Protein AF-A0A9E5RB99-F1 (afdb_monomer_lite)

Sequence (129 aa):
MPPASDKNPANYVPLSPLTFLERAAAVYPDHPAVVHGDTRYTWAESYARCRRLASALHQRGLQKGDTVAVMGLNTPATFEAHFGVPMLVYPLIIMISKAPPRACAITVGHGSATAPRTAPRPSRPTWST

Structure (mmCIF, N/CA/C/O backbone):
data_AF-A0A9E5RB99-F1
#
_entry.id   AF-A0A9E5RB99-F1
#
loop_
_atom_site.group_PDB
_atom_site.id
_atom_site.type_symbol
_atom_site.label_atom_id
_atom_site.label_alt_id
_atom_site.label_comp_id
_atom_site.label_asym_id
_atom_site.label_entity_id
_atom_site.label_seq_id
_atom_site.pdbx_PDB_ins_code
_atom_site.Cartn_x
_atom_site.Cartn_y
_atom_site.Cartn_z
_atom_site.occupancy
_atom_site.B_iso_or_equiv
_atom_site.auth_seq_id
_atom_site.auth_comp_id
_atom_site.auth_asym_id
_atom_site.auth_atom_id
_atom_site.pdbx_PDB_model_num
ATOM 1 N N . MET A 1 1 ? 29.036 26.922 -4.414 1.00 53.84 1 MET A N 1
ATOM 2 C CA . MET A 1 1 ? 27.721 26.248 -4.477 1.00 53.84 1 MET A CA 1
ATOM 3 C C . MET A 1 1 ? 26.695 27.320 -4.824 1.00 53.84 1 MET A C 1
ATOM 5 O O . MET A 1 1 ? 26.693 28.322 -4.118 1.00 53.84 1 MET A O 1
ATOM 9 N N . PRO A 1 2 ? 25.944 27.217 -5.934 1.00 58.59 2 PRO A N 1
ATOM 10 C CA . PRO A 1 2 ? 24.952 28.234 -6.291 1.00 58.59 2 PRO A CA 1
ATOM 11 C C . PRO A 1 2 ? 23.851 28.318 -5.219 1.00 58.59 2 PRO A C 1
ATOM 13 O O . PRO A 1 2 ? 23.579 27.303 -4.568 1.00 58.59 2 PRO A O 1
ATOM 16 N N . PRO A 1 3 ? 23.238 29.498 -5.005 1.00 68.81 3 PRO A N 1
ATOM 17 C CA . PRO A 1 3 ? 22.128 29.632 -4.072 1.00 68.81 3 PRO A CA 1
ATOM 18 C C . PRO A 1 3 ? 20.974 28.732 -4.520 1.00 68.81 3 PRO A C 1
ATOM 20 O O . PRO A 1 3 ? 20.674 28.630 -5.712 1.00 68.81 3 PRO A O 1
ATOM 23 N N . ALA A 1 4 ? 20.349 28.047 -3.563 1.00 70.88 4 ALA A N 1
ATOM 24 C CA . ALA A 1 4 ? 19.152 27.269 -3.839 1.00 70.88 4 ALA A CA 1
ATOM 25 C C . ALA A 1 4 ? 18.068 28.210 -4.392 1.00 70.88 4 ALA A C 1
ATOM 27 O O . ALA A 1 4 ? 17.808 29.259 -3.810 1.00 70.88 4 ALA A O 1
ATOM 28 N N . SER A 1 5 ? 17.480 27.846 -5.533 1.00 78.94 5 SER A N 1
ATOM 29 C CA . SER A 1 5 ? 16.391 28.600 -6.162 1.00 78.94 5 SER A CA 1
ATOM 30 C C . SER A 1 5 ? 15.186 28.703 -5.220 1.00 78.94 5 SER A C 1
ATOM 32 O O . SER A 1 5 ? 14.898 27.758 -4.481 1.00 78.94 5 SER A O 1
ATOM 34 N N . ASP A 1 6 ? 14.481 29.836 -5.263 1.00 87.00 6 ASP A N 1
ATOM 35 C CA . ASP A 1 6 ? 13.274 30.068 -4.469 1.00 87.00 6 ASP A CA 1
ATOM 36 C C . ASP A 1 6 ? 12.243 28.953 -4.658 1.00 87.00 6 ASP A C 1
ATOM 38 O O . ASP A 1 6 ? 12.062 28.416 -5.757 1.00 87.00 6 ASP A O 1
ATOM 42 N N . LYS A 1 7 ? 11.549 28.605 -3.569 1.00 83.25 7 LYS A N 1
ATOM 43 C CA . LYS A 1 7 ? 10.540 27.543 -3.581 1.00 83.25 7 LYS A CA 1
ATOM 44 C C . LYS A 1 7 ? 9.421 27.892 -4.559 1.00 83.25 7 LYS A C 1
ATOM 46 O O . LYS A 1 7 ? 8.756 28.914 -4.421 1.00 83.25 7 LYS A O 1
ATOM 51 N N . ASN A 1 8 ? 9.175 26.998 -5.501 1.00 83.25 8 ASN A N 1
ATOM 52 C CA . ASN A 1 8 ? 8.103 27.065 -6.476 1.00 83.25 8 ASN A CA 1
ATOM 53 C C . ASN A 1 8 ? 7.507 25.655 -6.685 1.00 83.25 8 ASN A C 1
ATOM 55 O O . ASN A 1 8 ? 8.107 24.664 -6.263 1.00 83.25 8 ASN A O 1
ATOM 59 N N . PRO A 1 9 ? 6.347 25.522 -7.347 1.00 79.06 9 PRO A N 1
ATOM 60 C CA . PRO A 1 9 ? 5.712 24.218 -7.557 1.00 79.06 9 PRO A CA 1
ATOM 61 C C . PRO A 1 9 ? 6.563 23.191 -8.327 1.00 79.06 9 PRO A C 1
ATOM 63 O O . PRO A 1 9 ? 6.300 21.997 -8.234 1.00 79.06 9 PRO A O 1
ATOM 66 N N . ALA A 1 10 ? 7.575 23.630 -9.085 1.00 75.50 10 ALA A N 1
ATOM 67 C CA . ALA A 1 10 ? 8.460 22.749 -9.845 1.00 75.50 10 ALA A CA 1
ATOM 68 C C . ALA A 1 10 ? 9.639 22.204 -9.015 1.00 75.50 10 ALA A C 1
ATOM 70 O O . ALA A 1 10 ? 10.159 21.137 -9.339 1.00 75.50 10 ALA A O 1
ATOM 71 N N . ASN A 1 11 ? 10.061 22.902 -7.953 1.00 79.06 11 ASN A N 1
ATOM 72 C CA . ASN A 1 11 ? 11.189 22.498 -7.101 1.00 79.06 11 ASN A CA 1
ATOM 73 C C . ASN A 1 11 ? 10.796 22.151 -5.651 1.00 79.06 11 ASN A C 1
ATOM 75 O O . ASN A 1 11 ? 11.642 21.679 -4.889 1.00 79.06 11 ASN A O 1
ATOM 79 N N . TYR A 1 12 ? 9.533 22.360 -5.267 1.00 77.12 12 TYR A N 1
ATOM 80 C CA . TYR A 1 12 ? 9.043 22.116 -3.917 1.00 77.12 12 TYR A CA 1
ATOM 81 C C . TYR A 1 12 ? 7.695 21.388 -3.921 1.00 77.12 12 TYR A C 1
ATOM 83 O O . TYR A 1 12 ? 6.666 21.932 -4.315 1.00 77.12 12 TYR A O 1
ATOM 91 N N . VAL A 1 13 ? 7.701 20.161 -3.398 1.00 75.12 13 VAL A N 1
ATOM 92 C CA . VAL A 1 13 ? 6.507 19.387 -3.043 1.00 75.12 13 VAL A CA 1
ATOM 93 C C . VAL A 1 13 ? 6.733 18.788 -1.650 1.00 75.12 13 VAL A C 1
ATOM 95 O O . VAL A 1 13 ? 7.827 18.274 -1.393 1.00 75.12 13 VAL A O 1
ATOM 98 N N . PRO A 1 14 ? 5.751 18.845 -0.729 1.00 76.25 14 PRO A N 1
ATOM 99 C CA . PRO A 1 14 ? 5.856 18.160 0.556 1.00 76.25 14 PRO A CA 1
ATOM 100 C C . PRO A 1 14 ? 6.056 16.657 0.338 1.00 76.25 14 PRO A C 1
ATOM 102 O O . PRO A 1 14 ? 5.289 16.036 -0.398 1.00 76.25 14 PRO A O 1
ATOM 105 N N . LEU A 1 15 ? 7.068 16.058 0.975 1.00 73.44 15 LEU A N 1
ATOM 106 C CA . LEU A 1 15 ? 7.280 14.615 0.864 1.00 73.44 15 LEU A CA 1
ATOM 107 C C . LEU A 1 15 ? 6.078 13.870 1.447 1.00 73.44 15 LEU A C 1
ATOM 109 O O . LEU A 1 15 ? 5.797 13.962 2.641 1.00 73.44 15 LEU A O 1
ATOM 113 N N . SER A 1 16 ? 5.414 13.085 0.602 1.00 78.38 16 SER A N 1
ATOM 114 C CA . SER A 1 16 ? 4.373 12.156 1.018 1.00 78.38 16 SER A CA 1
ATOM 115 C C . SER A 1 16 ? 4.666 10.757 0.472 1.00 78.38 16 SER A C 1
ATOM 117 O O . SER A 1 16 ? 4.877 10.606 -0.736 1.00 78.38 16 SER A O 1
ATOM 119 N N . PRO A 1 17 ? 4.618 9.703 1.308 1.00 76.50 17 PRO A N 1
ATOM 120 C CA . PRO A 1 17 ? 4.681 8.315 0.844 1.00 76.50 17 PRO A CA 1
ATOM 121 C C . PRO A 1 17 ? 3.679 8.011 -0.281 1.00 76.50 17 PRO A C 1
ATOM 123 O O . PRO A 1 17 ? 3.966 7.213 -1.171 1.00 76.50 17 PRO A O 1
ATOM 126 N N . LEU A 1 18 ? 2.532 8.698 -0.289 1.00 81.44 18 LEU A N 1
ATOM 127 C CA . LEU A 1 18 ? 1.506 8.551 -1.321 1.00 81.44 18 LEU A CA 1
ATOM 128 C C . LEU A 1 18 ? 1.965 9.090 -2.676 1.00 81.44 18 LEU A C 1
ATOM 130 O O . LEU A 1 18 ? 1.788 8.416 -3.688 1.00 81.44 18 LEU A O 1
ATOM 134 N N . THR A 1 19 ? 2.615 10.259 -2.686 1.00 82.00 19 THR A N 1
ATOM 135 C CA . THR A 1 19 ? 3.168 10.838 -3.920 1.00 82.00 19 THR A CA 1
ATOM 136 C C . THR A 1 19 ? 4.285 9.976 -4.505 1.00 82.00 19 THR A C 1
ATOM 138 O O . THR A 1 19 ? 4.435 9.914 -5.722 1.00 82.00 19 THR A O 1
ATOM 141 N N . PHE A 1 20 ? 5.035 9.248 -3.670 1.00 85.12 20 PHE A N 1
ATOM 142 C CA . PHE A 1 20 ? 6.030 8.291 -4.157 1.00 85.12 20 PHE A CA 1
ATOM 143 C C . PHE A 1 20 ? 5.389 7.064 -4.799 1.00 85.12 20 PHE A C 1
ATOM 145 O O . PHE A 1 20 ? 5.833 6.664 -5.871 1.00 85.12 20 PHE A O 1
ATOM 152 N N . LEU A 1 21 ? 4.347 6.491 -4.185 1.00 87.94 21 LEU A N 1
ATOM 153 C CA . LEU A 1 21 ? 3.651 5.336 -4.754 1.00 87.94 21 LEU A CA 1
ATOM 154 C C . LEU A 1 21 ? 3.002 5.678 -6.103 1.00 87.94 21 LEU A C 1
ATOM 156 O O . LEU A 1 21 ? 3.154 4.925 -7.062 1.00 87.94 21 LEU A O 1
ATOM 160 N N . GLU A 1 22 ? 2.308 6.814 -6.186 1.00 89.69 22 GLU A N 1
ATOM 161 C CA . GLU A 1 22 ? 1.692 7.282 -7.432 1.00 89.69 22 GLU A CA 1
ATOM 162 C C . GLU A 1 22 ? 2.744 7.515 -8.521 1.00 89.69 22 GLU A C 1
ATOM 164 O O . GLU A 1 22 ? 2.610 7.020 -9.641 1.00 89.69 22 GLU A O 1
ATOM 169 N N . ARG A 1 23 ? 3.843 8.197 -8.180 1.00 89.88 23 ARG A N 1
ATOM 170 C CA . ARG A 1 23 ? 4.936 8.444 -9.122 1.00 89.88 23 ARG A CA 1
ATOM 171 C C . ARG A 1 23 ? 5.615 7.151 -9.571 1.00 89.88 23 ARG A C 1
ATOM 173 O O . ARG A 1 23 ? 5.931 7.026 -10.749 1.00 89.88 23 ARG A O 1
ATOM 180 N N . ALA A 1 24 ? 5.836 6.196 -8.670 1.00 91.00 24 ALA A N 1
ATOM 181 C CA . ALA A 1 24 ? 6.424 4.904 -9.015 1.00 91.00 24 ALA A CA 1
ATOM 182 C C . ALA A 1 24 ? 5.524 4.120 -9.982 1.00 91.00 24 ALA A C 1
ATOM 184 O O . ALA A 1 24 ? 6.019 3.592 -10.974 1.00 91.00 24 ALA A O 1
ATOM 185 N N . ALA A 1 25 ? 4.207 4.122 -9.752 1.00 93.19 25 ALA A N 1
ATOM 186 C CA . ALA A 1 25 ? 3.238 3.493 -10.646 1.00 93.19 25 ALA A CA 1
ATOM 187 C C . ALA A 1 25 ? 3.145 4.175 -12.020 1.00 93.19 25 ALA A C 1
ATOM 189 O O . ALA A 1 25 ? 2.903 3.493 -13.011 1.00 93.19 25 ALA A O 1
ATOM 190 N N . ALA A 1 26 ? 3.354 5.492 -12.091 1.00 92.88 26 ALA A N 1
ATOM 191 C CA . ALA A 1 26 ? 3.328 6.236 -13.349 1.00 92.88 26 ALA A CA 1
ATOM 192 C C . ALA A 1 26 ? 4.629 6.101 -14.160 1.00 92.88 26 ALA A C 1
ATOM 194 O O . ALA A 1 26 ? 4.582 5.990 -15.382 1.00 92.88 26 ALA A O 1
ATOM 195 N N . VAL A 1 27 ? 5.790 6.133 -13.497 1.00 96.12 27 VAL A N 1
ATOM 196 C CA . VAL A 1 27 ? 7.105 6.145 -14.166 1.00 96.12 27 VAL A CA 1
ATOM 197 C C . VAL A 1 27 ? 7.620 4.731 -14.442 1.00 96.12 27 VAL A C 1
ATOM 199 O O . VAL A 1 27 ? 8.256 4.505 -15.467 1.00 96.12 27 VAL A O 1
ATOM 202 N N . TYR A 1 28 ? 7.341 3.778 -13.551 1.00 94.50 28 TYR A N 1
ATOM 203 C CA . TYR A 1 28 ? 7.856 2.409 -13.616 1.00 94.50 28 TYR A CA 1
ATOM 204 C C . TYR A 1 28 ? 6.727 1.368 -13.485 1.00 94.50 28 TYR A C 1
ATOM 206 O O . TYR A 1 28 ? 6.801 0.501 -12.610 1.00 94.50 28 TYR A O 1
ATOM 214 N N . PRO A 1 29 ? 5.676 1.430 -14.327 1.00 94.81 29 PRO A N 1
ATOM 215 C CA . PRO A 1 29 ? 4.446 0.657 -14.139 1.00 94.81 29 PRO A CA 1
ATOM 216 C C . PRO A 1 29 ? 4.676 -0.855 -14.082 1.00 94.81 29 PRO A C 1
ATOM 218 O O . PRO A 1 29 ? 4.070 -1.518 -13.241 1.00 94.81 29 PRO A O 1
ATOM 221 N N . ASP A 1 30 ? 5.581 -1.372 -14.918 1.00 96.38 30 ASP A N 1
ATOM 222 C CA . ASP A 1 30 ? 5.852 -2.808 -15.073 1.00 96.38 30 ASP A CA 1
ATOM 223 C C . ASP A 1 30 ? 6.999 -3.314 -14.185 1.00 96.38 30 ASP A C 1
ATOM 225 O O . ASP A 1 30 ? 7.280 -4.513 -14.136 1.00 96.38 30 ASP A O 1
ATOM 229 N N . HIS A 1 31 ? 7.674 -2.420 -13.455 1.00 95.81 31 HIS A N 1
ATOM 230 C CA . HIS A 1 31 ? 8.740 -2.834 -12.549 1.00 95.81 31 HIS A CA 1
ATOM 231 C C . HIS A 1 31 ? 8.171 -3.530 -11.305 1.00 95.81 31 HIS A C 1
ATOM 233 O O . HIS A 1 31 ? 7.126 -3.118 -10.788 1.00 95.81 31 HIS A O 1
ATOM 239 N N . PRO A 1 32 ? 8.869 -4.553 -10.776 1.00 95.25 32 PRO A N 1
ATOM 240 C CA . PRO A 1 32 ? 8.437 -5.247 -9.573 1.00 95.25 32 PRO A CA 1
ATOM 241 C C . PRO A 1 32 ? 8.455 -4.299 -8.367 1.00 95.25 32 PRO A C 1
ATOM 243 O O . PRO A 1 32 ? 9.474 -3.677 -8.064 1.00 95.25 32 PRO A O 1
ATOM 246 N N 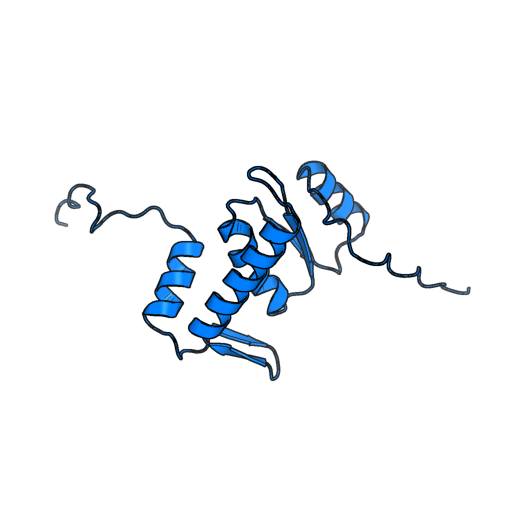. ALA A 1 33 ? 7.324 -4.223 -7.669 1.00 92.44 33 ALA A N 1
ATOM 247 C CA . ALA A 1 33 ? 7.147 -3.454 -6.439 1.00 92.44 33 ALA A CA 1
ATOM 248 C C . ALA A 1 33 ? 7.147 -4.355 -5.201 1.00 92.44 33 ALA A C 1
ATOM 250 O O . ALA A 1 33 ? 7.705 -4.001 -4.164 1.00 92.44 33 ALA A O 1
ATOM 251 N N . VAL A 1 34 ? 6.529 -5.535 -5.312 1.00 92.88 34 VAL A N 1
ATOM 252 C CA . VAL A 1 34 ? 6.416 -6.507 -4.221 1.00 92.88 34 VAL A CA 1
ATOM 253 C C . VAL A 1 34 ? 6.819 -7.884 -4.725 1.00 92.88 34 VAL A C 1
ATOM 255 O O . VAL A 1 34 ? 6.319 -8.347 -5.748 1.00 92.88 34 VAL A O 1
ATOM 258 N N . VAL A 1 35 ? 7.685 -8.553 -3.967 1.00 93.81 35 VAL A N 1
ATOM 259 C CA . VAL A 1 35 ? 8.027 -9.969 -4.138 1.00 93.81 35 VAL A CA 1
ATOM 260 C C . VAL A 1 35 ? 7.845 -10.653 -2.787 1.00 93.81 35 VAL A C 1
ATOM 262 O O . VAL A 1 35 ? 8.496 -10.284 -1.810 1.00 93.81 35 VAL A O 1
ATOM 265 N N . HIS A 1 36 ? 6.927 -11.614 -2.711 1.00 91.62 36 HIS A N 1
ATOM 266 C CA . HIS A 1 36 ? 6.598 -12.330 -1.480 1.00 91.62 36 HIS A CA 1
ATOM 267 C C . HIS A 1 36 ? 6.265 -13.795 -1.785 1.00 91.62 36 HIS A C 1
ATOM 269 O O . HIS A 1 36 ? 5.157 -14.110 -2.221 1.00 91.62 36 HIS A O 1
ATOM 275 N N . GLY A 1 37 ? 7.231 -14.691 -1.564 1.00 91.44 37 GLY A N 1
ATOM 276 C CA . GLY A 1 37 ? 7.141 -16.070 -2.050 1.00 91.44 37 GLY A CA 1
ATOM 277 C C . GLY A 1 37 ? 6.960 -16.083 -3.570 1.00 91.44 37 GLY A C 1
ATOM 278 O O . GLY A 1 37 ? 7.680 -15.385 -4.285 1.00 91.44 37 GLY A O 1
ATOM 279 N N . ASP A 1 38 ? 5.946 -16.801 -4.043 1.00 92.81 38 ASP A N 1
ATOM 280 C CA . ASP A 1 38 ? 5.587 -16.854 -5.467 1.00 92.81 38 ASP A CA 1
ATOM 281 C C . ASP A 1 38 ? 4.782 -15.632 -5.935 1.00 92.81 38 ASP A C 1
ATOM 283 O O . ASP A 1 38 ? 4.603 -15.412 -7.132 1.00 92.81 38 ASP A O 1
ATOM 287 N N . THR A 1 39 ? 4.297 -14.806 -5.003 1.00 92.12 39 THR A N 1
ATOM 288 C CA . THR A 1 39 ? 3.523 -13.610 -5.342 1.00 92.12 39 THR A CA 1
ATOM 289 C C . THR A 1 39 ? 4.451 -12.496 -5.801 1.00 92.12 39 THR A C 1
ATOM 291 O O . THR A 1 39 ? 5.379 -12.104 -5.087 1.00 92.12 39 THR A O 1
ATOM 294 N N . ARG A 1 40 ? 4.158 -11.937 -6.974 1.00 95.44 40 ARG A N 1
ATOM 295 C CA . ARG A 1 40 ? 4.841 -10.770 -7.528 1.00 95.44 40 ARG A CA 1
ATOM 296 C C . ARG A 1 40 ? 3.800 -9.754 -7.965 1.00 95.44 40 ARG A C 1
ATOM 298 O O . ARG A 1 40 ? 2.834 -10.136 -8.615 1.00 95.44 40 ARG A O 1
ATOM 305 N N . TYR A 1 41 ? 4.017 -8.493 -7.610 1.00 95.94 41 TYR A N 1
ATOM 306 C CA . TYR A 1 41 ? 3.201 -7.383 -8.092 1.00 95.94 41 TYR A CA 1
ATOM 307 C C . TYR A 1 41 ? 4.077 -6.289 -8.676 1.00 95.94 41 TYR A C 1
ATOM 309 O O . TYR A 1 41 ? 5.130 -5.961 -8.114 1.00 95.94 41 TYR A O 1
ATOM 317 N N . THR A 1 42 ? 3.613 -5.690 -9.765 1.00 97.56 42 THR A N 1
ATOM 318 C CA . THR A 1 42 ? 4.223 -4.484 -10.325 1.00 97.56 42 THR A CA 1
ATOM 319 C C . THR A 1 42 ? 3.804 -3.232 -9.549 1.00 97.56 42 THR A C 1
ATOM 321 O O . THR A 1 42 ? 2.907 -3.275 -8.692 1.00 97.56 42 THR A O 1
ATOM 324 N N . TRP A 1 43 ? 4.443 -2.092 -9.822 1.00 95.50 43 TRP A N 1
ATOM 325 C CA . TRP A 1 43 ? 4.037 -0.813 -9.228 1.00 95.50 43 TRP A CA 1
ATOM 326 C C . TRP A 1 43 ? 2.620 -0.405 -9.636 1.00 95.50 43 TRP A C 1
ATOM 328 O O . TRP A 1 43 ? 1.859 0.049 -8.776 1.00 95.50 43 TRP A O 1
ATOM 338 N N . ALA A 1 44 ? 2.231 -0.626 -10.896 1.00 95.12 44 ALA A N 1
ATOM 339 C CA . ALA A 1 44 ? 0.875 -0.341 -11.364 1.00 95.12 44 ALA A CA 1
ATOM 340 C C . ALA A 1 44 ? -0.176 -1.191 -10.628 1.00 95.12 44 ALA A C 1
ATOM 342 O O . ALA A 1 44 ? -1.182 -0.666 -10.136 1.00 95.12 44 ALA A O 1
ATOM 343 N N . GLU A 1 45 ? 0.079 -2.492 -10.477 1.00 95.81 45 GLU A N 1
ATOM 344 C CA . GLU A 1 45 ? -0.810 -3.405 -9.753 1.00 95.81 45 GLU A CA 1
ATOM 345 C C . GLU A 1 45 ? -0.905 -3.045 -8.270 1.00 95.81 45 GLU A C 1
ATOM 347 O O . GLU A 1 45 ? -2.001 -2.979 -7.709 1.00 95.81 45 GLU A O 1
ATOM 352 N N . SER A 1 46 ? 0.235 -2.763 -7.640 1.00 93.62 46 SER A N 1
ATOM 353 C CA . SER A 1 46 ? 0.311 -2.377 -6.230 1.00 93.62 46 SER A CA 1
ATOM 354 C C . SER A 1 46 ? -0.487 -1.104 -5.954 1.00 93.62 46 SER A C 1
ATOM 356 O O . SER A 1 46 ? -1.280 -1.061 -5.010 1.00 93.62 46 SER A O 1
ATOM 358 N N . TYR A 1 47 ? -0.358 -0.089 -6.811 1.00 93.56 47 TYR A N 1
ATOM 359 C CA . TYR A 1 47 ? -1.134 1.145 -6.709 1.00 93.56 47 TYR A CA 1
ATOM 360 C C . TYR A 1 47 ? -2.638 0.904 -6.884 1.00 93.56 47 TYR A C 1
ATOM 362 O O . TYR A 1 47 ? -3.439 1.359 -6.060 1.00 93.56 47 TYR A O 1
ATOM 370 N N . ALA A 1 48 ? -3.040 0.129 -7.897 1.00 94.25 48 ALA A N 1
ATOM 371 C CA . ALA A 1 48 ? -4.444 -0.220 -8.109 1.00 94.25 48 ALA A CA 1
ATOM 372 C C . ALA A 1 48 ? -5.037 -0.968 -6.901 1.00 94.25 48 ALA A C 1
ATOM 374 O O . ALA A 1 48 ? -6.165 -0.697 -6.481 1.00 94.25 48 ALA A O 1
ATOM 375 N N . ARG A 1 49 ? -4.269 -1.881 -6.298 1.00 93.94 49 ARG A N 1
ATOM 376 C CA . ARG A 1 49 ? -4.661 -2.621 -5.090 1.00 93.94 49 ARG A CA 1
ATOM 377 C C . ARG A 1 49 ? -4.839 -1.700 -3.882 1.00 93.94 49 ARG A C 1
ATOM 379 O O . ARG A 1 49 ? -5.884 -1.772 -3.235 1.00 93.94 49 ARG A O 1
ATOM 386 N N . CYS A 1 50 ? -3.906 -0.776 -3.649 1.00 92.19 50 CYS A N 1
ATOM 387 C CA . CYS A 1 50 ? -4.019 0.230 -2.587 1.00 92.19 50 CYS A CA 1
ATOM 388 C C . CYS A 1 50 ? -5.271 1.104 -2.760 1.00 92.19 50 CYS A C 1
ATOM 390 O O . CYS A 1 50 ? -6.014 1.316 -1.801 1.00 92.19 50 CYS A O 1
ATOM 392 N N . ARG A 1 51 ? -5.566 1.542 -3.993 1.00 91.19 51 ARG A N 1
ATOM 393 C CA . ARG A 1 51 ? -6.782 2.314 -4.302 1.00 91.19 51 ARG A CA 1
ATOM 394 C C . ARG A 1 51 ? -8.065 1.525 -4.060 1.00 91.19 51 ARG A C 1
ATOM 396 O O . ARG A 1 51 ? -9.029 2.083 -3.539 1.00 91.19 51 ARG A O 1
ATOM 403 N N . ARG A 1 52 ? -8.094 0.235 -4.414 1.00 91.38 52 ARG A N 1
ATOM 404 C CA . ARG A 1 52 ? -9.247 -0.637 -4.131 1.00 91.38 52 ARG A CA 1
ATOM 405 C C . ARG A 1 52 ? -9.477 -0.795 -2.632 1.00 91.38 52 ARG A C 1
ATOM 407 O O . ARG A 1 52 ? -10.619 -0.696 -2.193 1.00 91.38 52 ARG A O 1
ATOM 414 N N . LEU A 1 53 ? -8.411 -0.984 -1.851 1.00 88.94 53 LEU A N 1
ATOM 415 C CA . LEU A 1 53 ? -8.501 -1.037 -0.392 1.00 88.94 53 LEU A CA 1
ATOM 416 C C . LEU A 1 53 ? -9.057 0.273 0.180 1.00 88.94 53 LEU A C 1
ATOM 418 O O . LEU A 1 53 ? -10.002 0.237 0.965 1.00 88.94 53 LEU A O 1
ATOM 422 N N . ALA A 1 54 ? -8.521 1.416 -0.255 1.00 86.56 54 ALA A N 1
ATOM 423 C CA . ALA A 1 54 ? -9.003 2.731 0.157 1.00 86.56 54 ALA A CA 1
ATOM 424 C C . ALA A 1 54 ? -10.502 2.904 -0.163 1.00 86.56 54 ALA A C 1
ATOM 426 O O . ALA A 1 54 ? -11.306 3.254 0.699 1.00 86.56 54 ALA A O 1
ATOM 427 N N . SER A 1 55 ? -10.918 2.568 -1.385 1.00 87.12 55 SER A N 1
ATOM 428 C CA . SER A 1 55 ? -12.326 2.642 -1.784 1.00 87.12 55 SER A CA 1
ATOM 429 C C . SER A 1 55 ? -13.226 1.745 -0.924 1.00 87.12 55 SER A C 1
ATOM 431 O O . SER A 1 55 ? -14.266 2.199 -0.448 1.00 87.12 55 SER A O 1
ATOM 433 N N . ALA A 1 56 ? -12.805 0.508 -0.647 1.00 87.38 56 ALA A N 1
ATOM 434 C CA . ALA A 1 56 ? -13.562 -0.423 0.188 1.00 87.38 56 ALA A CA 1
ATOM 435 C C . ALA A 1 56 ? -13.690 0.052 1.647 1.00 87.38 56 ALA A C 1
ATOM 437 O O . ALA A 1 56 ? -14.729 -0.148 2.275 1.00 87.38 56 ALA A O 1
ATOM 438 N N . LEU A 1 57 ? -12.650 0.682 2.198 1.00 84.75 57 LEU A N 1
ATOM 439 C CA . LEU A 1 57 ? -12.696 1.274 3.536 1.00 84.75 57 LEU A CA 1
ATOM 440 C C . LEU A 1 57 ? -13.639 2.480 3.579 1.00 84.75 57 LEU A C 1
ATOM 442 O O . LEU A 1 57 ? -14.473 2.567 4.478 1.00 84.75 57 LEU A O 1
ATOM 446 N N . HIS A 1 58 ? -13.581 3.356 2.577 1.00 83.62 58 HIS A N 1
ATOM 447 C CA . HIS A 1 58 ? -14.504 4.483 2.474 1.00 83.62 58 HIS A CA 1
ATOM 448 C C . HIS A 1 58 ? -15.970 4.018 2.392 1.00 83.62 58 HIS A C 1
ATOM 450 O O . HIS A 1 58 ? -16.824 4.513 3.124 1.00 83.62 58 HIS A O 1
ATOM 456 N N . GLN A 1 59 ? -16.257 2.985 1.590 1.00 86.25 59 GLN A N 1
ATOM 457 C CA . GLN A 1 59 ? -17.596 2.383 1.497 1.00 86.25 59 GLN A CA 1
ATOM 458 C C . GLN A 1 59 ? -18.073 1.738 2.806 1.00 86.25 59 GLN A C 1
ATOM 460 O O . GLN A 1 59 ? -19.274 1.636 3.041 1.00 86.25 59 GLN A O 1
ATOM 465 N N . ARG A 1 60 ? -17.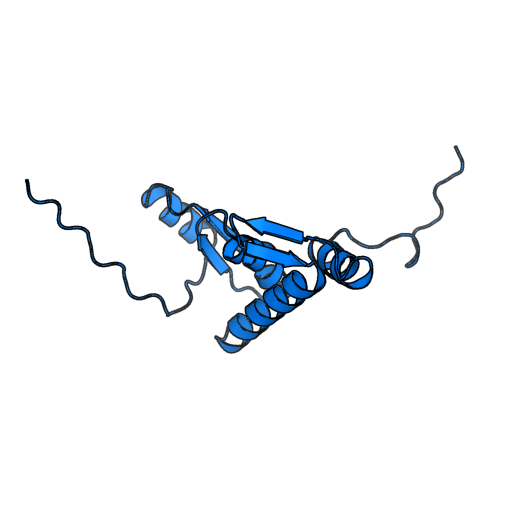152 1.320 3.684 1.00 85.25 60 ARG A N 1
ATOM 466 C CA . ARG A 1 60 ? -17.473 0.805 5.025 1.00 85.25 60 ARG A CA 1
ATOM 467 C C . ARG A 1 60 ? -17.777 1.902 6.048 1.00 85.25 60 ARG A C 1
ATOM 469 O O . ARG A 1 60 ? -18.007 1.584 7.212 1.00 85.25 60 ARG A O 1
ATOM 476 N N . GLY A 1 61 ? -17.825 3.160 5.614 1.00 82.62 61 GLY A N 1
ATOM 477 C CA . GLY A 1 61 ? -18.299 4.284 6.411 1.00 82.62 61 GLY A CA 1
ATOM 478 C C . GLY A 1 61 ? -17.215 5.008 7.198 1.00 82.62 61 GLY A C 1
ATOM 479 O O . GLY A 1 61 ? -17.568 5.875 7.991 1.00 82.62 61 GLY A O 1
ATOM 480 N N . LEU A 1 62 ? -15.933 4.698 6.973 1.00 81.62 62 LEU A N 1
ATOM 481 C CA . LEU A 1 62 ? -14.840 5.451 7.587 1.00 81.62 62 LEU A CA 1
ATOM 482 C C . LEU A 1 62 ? -14.906 6.928 7.160 1.00 81.62 62 LEU A C 1
ATOM 484 O O . LEU A 1 62 ? -15.119 7.238 5.982 1.00 81.62 62 LEU A O 1
ATOM 488 N N . GLN A 1 63 ? -14.726 7.830 8.123 1.00 74.81 63 GLN A N 1
ATOM 489 C CA . GLN A 1 63 ? -14.775 9.283 7.970 1.00 74.81 63 GLN A CA 1
ATOM 490 C C . GLN A 1 63 ? -13.440 9.929 8.330 1.00 74.81 63 GLN A C 1
ATOM 492 O O . GLN A 1 63 ? -12.626 9.375 9.065 1.00 74.81 63 GLN A O 1
ATOM 497 N N . LYS A 1 64 ? -13.202 11.138 7.803 1.00 72.62 64 LYS A N 1
ATOM 498 C CA . LYS A 1 64 ? -12.016 11.946 8.135 1.00 72.62 64 LYS A CA 1
ATOM 499 C C . LYS A 1 64 ? -11.875 12.082 9.653 1.00 72.62 64 LYS A C 1
ATOM 501 O O . LYS A 1 64 ? -12.767 12.613 10.301 1.00 72.62 64 LYS A O 1
ATOM 506 N N . GLY A 1 65 ? -10.729 11.652 10.179 1.00 69.06 65 GLY A N 1
ATOM 507 C CA . GLY A 1 65 ? -10.441 11.647 11.616 1.00 69.06 65 GLY A CA 1
ATOM 508 C C . GLY A 1 65 ? -10.531 10.266 12.268 1.00 69.06 65 GLY A C 1
ATOM 509 O O . GLY A 1 65 ? -10.023 10.113 13.375 1.00 69.06 65 GLY A O 1
ATOM 510 N N . ASP A 1 66 ? -11.084 9.261 11.584 1.00 76.38 66 ASP A N 1
ATOM 511 C CA . ASP A 1 66 ? -11.083 7.884 12.078 1.00 76.38 66 ASP A CA 1
ATOM 512 C C . ASP A 1 66 ? -9.677 7.277 12.029 1.00 76.38 66 ASP A C 1
ATOM 514 O O . ASP A 1 66 ? -8.975 7.361 11.019 1.00 76.38 66 ASP A O 1
ATOM 518 N N . THR A 1 67 ? -9.284 6.607 13.113 1.00 75.12 67 THR A N 1
ATOM 519 C CA . THR A 1 67 ? -8.034 5.844 13.172 1.00 75.12 67 THR A CA 1
ATOM 520 C C . THR A 1 67 ? -8.269 4.394 12.771 1.00 75.12 67 THR A C 1
ATOM 522 O O . THR A 1 67 ? -9.118 3.709 13.346 1.00 75.12 67 THR A O 1
ATOM 525 N N . VAL A 1 68 ? -7.455 3.895 11.836 1.00 78.31 68 VAL A N 1
ATOM 526 C CA . VAL A 1 68 ? -7.524 2.509 11.360 1.00 78.31 68 VAL A CA 1
ATOM 527 C C . VAL A 1 68 ? -6.389 1.695 11.963 1.00 78.31 68 VAL A C 1
ATOM 529 O O . VAL A 1 68 ? -5.209 1.961 11.731 1.00 78.31 68 VAL A O 1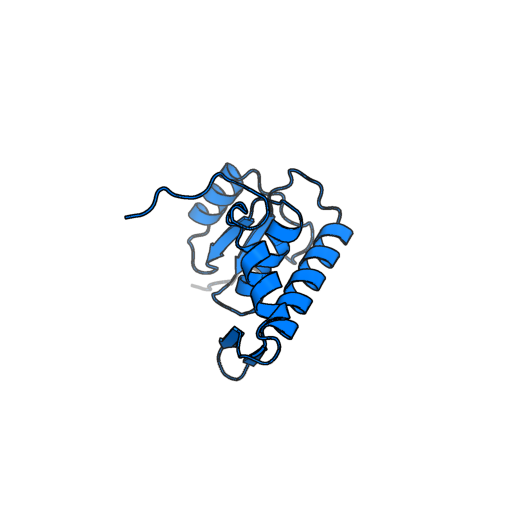
ATOM 532 N N . ALA A 1 69 ? -6.751 0.653 12.707 1.00 78.44 69 ALA A N 1
ATOM 533 C CA . ALA A 1 69 ? -5.809 -0.354 13.170 1.00 78.44 69 ALA A CA 1
ATOM 534 C C . ALA A 1 69 ? -5.801 -1.555 12.219 1.00 78.44 69 ALA A C 1
ATOM 536 O O . ALA A 1 69 ? -6.839 -2.163 11.952 1.00 78.44 69 ALA A O 1
ATOM 537 N N . VAL A 1 70 ? -4.614 -1.926 11.745 1.00 79.25 70 VAL A N 1
ATOM 538 C CA . VAL A 1 70 ? -4.385 -3.106 10.910 1.00 79.25 70 VAL A CA 1
ATOM 539 C C . VAL A 1 70 ? -3.514 -4.082 11.683 1.00 79.25 70 VAL A C 1
ATOM 541 O O . VAL A 1 70 ? -2.384 -3.772 12.058 1.00 79.25 70 VAL A O 1
ATOM 544 N N . MET A 1 71 ? -4.043 -5.280 11.923 1.00 78.38 71 MET A N 1
ATOM 545 C CA . MET A 1 71 ? -3.288 -6.380 12.512 1.00 78.38 71 MET A CA 1
ATOM 546 C C . MET A 1 71 ? -2.959 -7.396 11.424 1.00 78.38 71 MET A C 1
ATOM 548 O O . MET A 1 71 ? -3.864 -7.977 10.827 1.00 78.38 71 MET A O 1
ATOM 552 N N . GLY A 1 72 ? -1.673 -7.617 11.168 1.00 76.06 72 GLY A N 1
ATOM 553 C CA . GLY A 1 72 ? -1.240 -8.487 10.081 1.00 76.06 72 GLY A CA 1
ATOM 554 C C . GLY A 1 72 ? 0.222 -8.906 10.179 1.00 76.06 72 GLY A C 1
ATOM 555 O O . GLY A 1 72 ? 1.002 -8.387 10.977 1.00 76.06 72 GLY A O 1
ATOM 556 N N . LEU A 1 73 ? 0.593 -9.881 9.352 1.00 82.25 73 LEU A N 1
ATOM 557 C CA . LEU A 1 73 ? 1.985 -10.269 9.117 1.00 82.25 73 LEU A CA 1
ATOM 558 C C . LEU A 1 73 ? 2.624 -9.350 8.064 1.00 82.25 73 LEU A C 1
ATOM 560 O O . LEU A 1 73 ? 1.915 -8.619 7.374 1.00 82.25 73 LEU A O 1
ATOM 564 N N . ASN A 1 74 ? 3.943 -9.436 7.871 1.00 82.06 74 ASN A N 1
ATOM 565 C CA . ASN A 1 74 ? 4.657 -8.741 6.789 1.00 82.06 74 ASN A CA 1
ATOM 566 C C . ASN A 1 74 ? 4.340 -9.385 5.426 1.00 82.06 74 ASN A C 1
ATOM 568 O O . ASN A 1 74 ? 5.148 -10.110 4.854 1.00 82.06 74 ASN A O 1
ATOM 572 N N . THR A 1 75 ? 3.122 -9.155 4.946 1.00 86.56 75 THR A N 1
ATOM 573 C CA . THR A 1 75 ? 2.549 -9.705 3.713 1.00 86.56 75 THR A CA 1
ATOM 574 C C . THR A 1 75 ? 2.171 -8.569 2.761 1.00 86.56 75 THR A C 1
ATOM 576 O O . THR A 1 75 ? 2.035 -7.424 3.212 1.00 86.56 75 THR A O 1
ATOM 579 N N . PRO A 1 76 ? 1.938 -8.854 1.465 1.00 86.81 76 PRO A N 1
ATOM 580 C CA . PRO A 1 76 ? 1.500 -7.843 0.505 1.00 86.81 76 PRO A CA 1
ATOM 581 C C . PRO A 1 76 ? 0.245 -7.074 0.950 1.00 86.81 76 PRO A C 1
ATOM 583 O O . PRO A 1 76 ? 0.159 -5.872 0.737 1.00 86.81 76 PRO A O 1
ATOM 586 N N . ALA A 1 77 ? -0.682 -7.720 1.665 1.00 84.44 77 ALA A N 1
ATOM 587 C CA . ALA A 1 77 ? -1.875 -7.060 2.201 1.00 84.44 77 ALA A CA 1
ATOM 588 C C . ALA A 1 77 ? -1.540 -5.968 3.234 1.00 84.44 77 ALA A C 1
ATOM 590 O O . ALA A 1 77 ? -2.135 -4.891 3.228 1.00 84.44 77 ALA A O 1
ATOM 591 N N . THR A 1 78 ? -0.558 -6.214 4.104 1.00 83.69 78 THR A N 1
ATOM 592 C CA . THR A 1 78 ? -0.097 -5.210 5.071 1.00 83.69 78 THR A CA 1
ATOM 593 C C . THR A 1 78 ? 0.664 -4.092 4.366 1.00 83.69 78 THR A C 1
ATOM 595 O O . THR A 1 78 ? 0.486 -2.932 4.724 1.00 83.69 78 THR A O 1
ATOM 598 N N . PHE A 1 79 ? 1.455 -4.403 3.334 1.00 86.56 79 PHE A N 1
ATOM 599 C CA . PHE A 1 79 ? 2.065 -3.388 2.466 1.00 86.56 79 PHE A CA 1
ATOM 600 C C . PHE A 1 79 ? 0.998 -2.493 1.816 1.00 86.56 79 PHE A C 1
ATOM 602 O O . PHE A 1 79 ? 1.086 -1.274 1.909 1.00 86.56 79 PHE A O 1
ATOM 609 N N . GLU A 1 80 ? -0.063 -3.073 1.252 1.00 87.88 80 GLU A N 1
ATOM 610 C CA . GLU A 1 80 ? -1.175 -2.314 0.666 1.00 87.88 80 GLU A CA 1
ATOM 611 C C . GLU A 1 80 ? -1.855 -1.407 1.699 1.00 87.88 80 GLU A C 1
ATOM 613 O O . GLU A 1 80 ? -2.204 -0.270 1.385 1.00 87.88 80 GLU A O 1
ATOM 618 N N . ALA A 1 81 ? -1.995 -1.865 2.946 1.00 84.88 81 ALA A N 1
ATOM 619 C CA . ALA A 1 81 ? -2.564 -1.063 4.024 1.00 84.88 81 ALA A CA 1
ATOM 620 C C . ALA A 1 81 ? -1.723 0.175 4.377 1.00 84.88 81 ALA A C 1
ATOM 622 O O . ALA A 1 81 ? -2.309 1.216 4.679 1.00 84.88 81 ALA A O 1
ATOM 623 N N . HIS A 1 82 ? -0.387 0.100 4.273 1.00 83.94 82 HIS A N 1
ATOM 624 C CA . HIS A 1 82 ? 0.509 1.242 4.521 1.00 83.94 82 HIS A CA 1
ATOM 625 C C . HIS A 1 82 ? 0.234 2.428 3.599 1.00 83.94 82 HIS A C 1
ATOM 627 O O . HIS A 1 82 ? 0.478 3.566 3.991 1.00 83.94 82 HIS A O 1
ATOM 633 N N . PHE A 1 83 ? -0.283 2.179 2.396 1.00 83.62 83 PHE A N 1
ATOM 634 C CA . PHE A 1 83 ? -0.597 3.233 1.434 1.00 83.62 83 PHE A CA 1
ATOM 635 C C . PHE A 1 83 ? -2.102 3.473 1.309 1.00 83.62 83 PHE A C 1
ATOM 637 O O . PHE A 1 83 ? -2.536 4.620 1.279 1.00 83.62 83 PHE A O 1
ATOM 644 N N . GLY A 1 84 ? -2.917 2.418 1.293 1.00 79.94 84 GLY A N 1
ATOM 645 C CA . GLY A 1 84 ? -4.366 2.518 1.120 1.00 79.94 84 GLY A CA 1
ATOM 646 C C . GLY A 1 84 ? -5.085 3.227 2.271 1.00 79.94 84 GLY A C 1
ATOM 647 O O . GLY A 1 84 ? -6.066 3.922 2.027 1.00 79.94 84 GLY A O 1
ATOM 648 N N . VAL A 1 85 ? -4.601 3.105 3.514 1.00 79.44 85 VAL A N 1
ATOM 649 C CA . VAL A 1 85 ? -5.207 3.805 4.662 1.00 79.44 85 VAL A CA 1
ATOM 650 C C . VAL A 1 85 ? -4.867 5.304 4.647 1.00 79.44 85 VAL A C 1
ATOM 652 O O . VAL A 1 85 ? -5.798 6.114 4.677 1.00 79.44 85 VAL A O 1
ATOM 655 N N . PRO A 1 86 ? -3.592 5.722 4.497 1.00 78.94 86 PRO A N 1
ATOM 656 C CA . PRO A 1 86 ? -3.274 7.143 4.382 1.00 78.94 86 PRO A CA 1
ATOM 657 C C . PRO A 1 86 ? -3.852 7.818 3.131 1.00 78.94 86 PRO A C 1
ATOM 659 O O . PRO A 1 86 ? -4.065 9.027 3.167 1.00 78.94 86 PRO A O 1
ATOM 662 N N . MET A 1 87 ? -4.162 7.079 2.052 1.00 75.31 87 MET A N 1
ATOM 663 C CA . MET A 1 87 ? -4.884 7.622 0.882 1.00 75.31 87 MET A CA 1
ATOM 664 C C . MET A 1 87 ? -6.235 8.254 1.242 1.00 75.31 87 MET A C 1
ATOM 666 O O . MET A 1 87 ? -6.704 9.130 0.522 1.00 75.31 87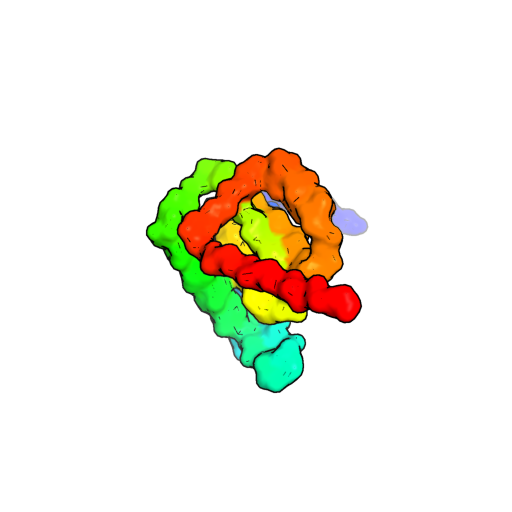 MET A O 1
ATOM 670 N N . LEU A 1 88 ? -6.848 7.841 2.352 1.00 60.03 88 LEU A N 1
ATOM 671 C CA . LEU A 1 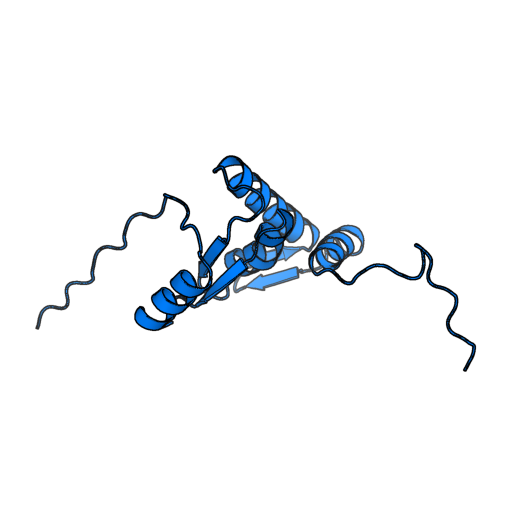88 ? -8.091 8.419 2.869 1.00 60.03 88 LEU A CA 1
ATOM 672 C C . LEU A 1 88 ? -7.849 9.477 3.960 1.00 60.03 88 LEU A C 1
ATOM 674 O O . LEU A 1 88 ? -8.793 9.951 4.588 1.00 60.03 88 LEU A O 1
ATOM 678 N N . VAL A 1 89 ? -6.588 9.870 4.173 1.00 62.12 89 VAL A N 1
ATOM 679 C CA . VAL A 1 89 ? -6.144 10.799 5.224 1.00 62.12 89 VAL A CA 1
ATOM 680 C C . VAL A 1 89 ? -6.371 10.234 6.637 1.00 62.12 89 VAL A C 1
ATOM 682 O O . VAL A 1 89 ? -6.582 10.983 7.591 1.00 62.12 89 VAL A O 1
ATOM 685 N N . TYR A 1 90 ? -6.323 8.906 6.789 1.00 64.50 90 TYR A N 1
ATOM 686 C CA . TYR A 1 90 ? -6.486 8.256 8.090 1.00 64.50 90 TYR A CA 1
ATOM 687 C C . TYR A 1 90 ? -5.146 7.919 8.746 1.00 64.50 90 TYR A C 1
ATOM 689 O O . TYR A 1 90 ? -4.248 7.398 8.072 1.00 64.50 90 TYR A O 1
ATOM 697 N N . PRO A 1 91 ? -5.000 8.160 10.063 1.00 66.19 91 PRO A N 1
ATOM 698 C CA . PRO A 1 91 ? -3.888 7.612 10.820 1.00 66.19 91 PRO A CA 1
ATOM 699 C C . PRO A 1 91 ? -3.962 6.079 10.821 1.00 66.19 91 PRO A C 1
ATOM 701 O O . PRO A 1 91 ? -4.999 5.477 11.113 1.00 66.19 91 PRO A O 1
ATOM 704 N N . LEU A 1 92 ? -2.836 5.455 10.473 1.00 67.44 92 LEU A N 1
ATOM 705 C CA . LEU A 1 92 ? -2.666 4.009 10.415 1.00 67.44 92 LEU A CA 1
ATOM 706 C C . LEU A 1 92 ? -1.840 3.528 11.605 1.00 67.44 92 LEU A C 1
ATOM 708 O O . LEU A 1 92 ? -0.738 4.019 11.845 1.00 67.44 92 LEU A O 1
ATOM 712 N N . ILE A 1 93 ? -2.334 2.495 12.281 1.00 70.25 93 ILE A N 1
ATOM 713 C CA . ILE A 1 93 ? -1.575 1.735 13.273 1.00 70.25 93 ILE A CA 1
ATOM 714 C C . ILE A 1 93 ? -1.394 0.316 12.747 1.00 70.25 93 ILE A C 1
ATOM 716 O O . ILE A 1 93 ? -2.375 -0.380 12.491 1.00 70.25 93 ILE A O 1
ATOM 720 N N . ILE A 1 94 ? -0.146 -0.131 12.623 1.00 72.44 94 ILE A N 1
ATOM 721 C CA . ILE A 1 94 ? 0.175 -1.508 12.237 1.00 72.44 94 ILE A CA 1
ATOM 722 C C . ILE A 1 94 ? 0.607 -2.289 13.465 1.00 72.44 94 ILE A C 1
ATOM 724 O O . ILE A 1 94 ? 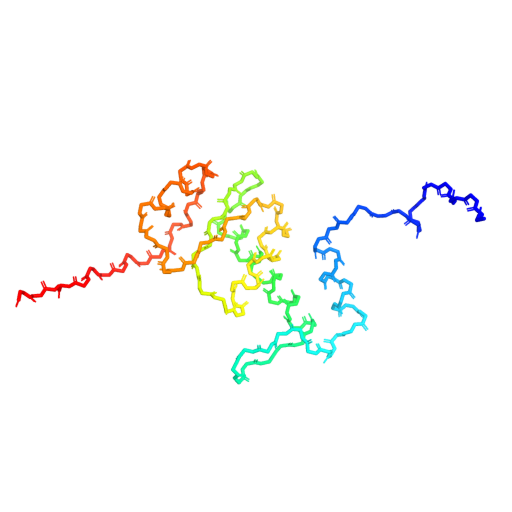1.501 -1.877 14.203 1.00 72.44 94 ILE A O 1
ATOM 728 N N . MET A 1 95 ? -0.013 -3.447 13.661 1.00 68.25 95 MET A N 1
ATOM 729 C CA . MET A 1 95 ? 0.351 -4.394 14.704 1.00 68.25 95 MET A CA 1
ATOM 730 C C . MET A 1 95 ? 0.748 -5.724 14.083 1.00 68.25 95 MET A C 1
ATOM 732 O O . MET A 1 95 ? 0.028 -6.283 13.254 1.00 68.25 95 MET A O 1
ATOM 736 N N . ILE A 1 96 ? 1.875 -6.264 14.538 1.00 71.81 96 ILE A N 1
ATOM 737 C CA . ILE A 1 96 ? 2.293 -7.612 14.169 1.00 71.81 96 ILE A CA 1
ATOM 738 C C . ILE A 1 96 ? 1.397 -8.635 14.873 1.00 71.81 96 ILE A C 1
ATOM 740 O O . ILE A 1 96 ? 1.187 -8.556 16.083 1.00 71.81 96 ILE A O 1
ATOM 744 N N . SER A 1 97 ? 0.902 -9.638 14.146 1.00 65.56 97 SER A N 1
ATOM 745 C CA . SER A 1 97 ? 0.001 -10.659 14.718 1.00 65.56 97 SER A CA 1
ATOM 746 C C . SER A 1 97 ? 0.617 -11.475 15.866 1.00 65.56 97 SER A C 1
ATOM 748 O O . SER A 1 97 ? -0.110 -12.106 16.623 1.00 65.56 97 SER A O 1
ATOM 750 N N . LYS A 1 98 ? 1.952 -11.477 16.003 1.00 73.00 98 LYS A N 1
ATOM 751 C CA . LYS A 1 98 ? 2.679 -12.155 17.091 1.00 73.00 98 LYS A CA 1
ATOM 752 C C . LYS A 1 98 ? 2.843 -11.301 18.356 1.00 73.00 98 LYS A C 1
ATOM 754 O O . LYS A 1 98 ? 3.409 -11.788 19.332 1.00 73.00 98 LYS A O 1
ATOM 759 N N . ALA A 1 99 ? 2.413 -10.038 18.349 1.00 69.06 99 ALA A N 1
ATOM 760 C CA . ALA A 1 99 ? 2.522 -9.180 19.523 1.00 69.06 99 ALA A CA 1
ATOM 761 C C . ALA A 1 99 ? 1.644 -9.712 20.673 1.00 69.06 99 ALA A C 1
ATOM 763 O O . ALA A 1 99 ? 0.550 -10.228 20.428 1.00 69.06 99 ALA A O 1
ATOM 764 N N . PRO A 1 100 ? 2.091 -9.584 21.937 1.00 72.56 100 PRO A N 1
ATOM 765 C CA . PRO A 1 100 ? 1.296 -10.021 23.073 1.00 72.56 100 PRO A CA 1
ATOM 766 C C . PRO A 1 100 ? -0.023 -9.228 23.135 1.00 72.56 100 PRO A C 1
ATOM 768 O O . PRO A 1 100 ? 0.002 -8.004 22.974 1.00 72.56 100 PRO A O 1
ATOM 771 N N . PRO A 1 101 ? -1.169 -9.868 23.445 1.00 74.75 101 PRO A N 1
ATOM 772 C CA . PRO A 1 101 ? -2.486 -9.221 23.392 1.00 74.75 101 PRO A CA 1
ATOM 773 C C . PRO A 1 101 ? -2.590 -7.926 24.206 1.00 74.75 101 PRO A C 1
ATOM 775 O O . PRO A 1 101 ? -3.261 -6.980 23.799 1.00 74.75 101 PRO A O 1
ATOM 778 N N . ARG A 1 102 ? -1.879 -7.857 25.341 1.00 69.06 102 ARG A N 1
ATOM 779 C CA . ARG A 1 102 ? -1.816 -6.660 26.187 1.00 69.06 102 ARG A CA 1
ATOM 780 C C . ARG A 1 102 ? -1.178 -5.470 25.465 1.00 69.06 102 ARG A C 1
ATOM 782 O O . ARG A 1 102 ? -1.664 -4.357 25.619 1.00 69.06 102 ARG A O 1
ATOM 789 N N . ALA A 1 103 ? -0.131 -5.693 24.670 1.00 65.94 103 ALA A N 1
ATOM 790 C CA . ALA A 1 103 ? 0.495 -4.630 23.890 1.00 65.94 103 ALA A CA 1
ATOM 791 C C . ALA A 1 103 ? -0.456 -4.124 22.797 1.00 65.94 103 ALA A C 1
ATOM 793 O O . ALA A 1 103 ? -0.645 -2.919 22.677 1.00 65.94 103 ALA A O 1
ATOM 794 N N . CYS A 1 104 ? -1.144 -5.027 22.088 1.00 66.56 104 CYS A N 1
ATOM 795 C CA . CYS A 1 104 ? -2.145 -4.645 21.088 1.00 66.56 104 CYS A CA 1
ATOM 796 C C . CYS A 1 104 ? -3.276 -3.802 21.690 1.00 66.56 104 CYS A C 1
ATOM 798 O O . CYS A 1 104 ? -3.659 -2.785 21.117 1.00 66.56 104 CYS A O 1
ATOM 800 N N . ALA A 1 105 ? -3.781 -4.191 22.865 1.00 62.09 105 ALA A N 1
ATOM 801 C CA . ALA A 1 105 ? -4.823 -3.445 23.567 1.00 62.09 105 ALA A CA 1
ATOM 802 C C . ALA A 1 105 ? -4.359 -2.036 23.974 1.00 62.09 105 ALA A C 1
ATOM 804 O O . ALA A 1 105 ? -5.109 -1.077 23.807 1.00 62.09 105 ALA A O 1
ATOM 805 N N . ILE A 1 106 ? -3.116 -1.895 24.452 1.00 65.94 106 ILE A N 1
ATOM 806 C CA . ILE A 1 106 ? -2.530 -0.588 24.790 1.00 65.94 106 ILE A CA 1
ATOM 807 C C . ILE A 1 106 ? -2.404 0.289 23.541 1.00 65.94 106 ILE A C 1
ATOM 809 O O . ILE A 1 106 ? -2.769 1.462 23.590 1.00 65.94 106 ILE A O 1
ATOM 813 N N . THR A 1 107 ? -1.919 -0.262 22.427 1.00 68.56 107 THR A N 1
ATOM 814 C CA . THR A 1 107 ? -1.730 0.489 21.177 1.00 68.56 107 THR A CA 1
ATOM 815 C C . THR A 1 107 ? -3.064 0.937 20.577 1.00 68.56 107 THR A C 1
ATOM 817 O O . THR A 1 107 ? -3.200 2.097 20.194 1.00 68.56 107 THR A O 1
ATOM 820 N N . VAL A 1 108 ? -4.069 0.057 20.543 1.00 69.75 108 VAL A N 1
ATOM 821 C CA . VAL A 1 108 ? -5.427 0.406 20.089 1.00 69.75 108 VAL A CA 1
ATOM 822 C C . VAL A 1 108 ? -6.054 1.460 21.003 1.00 69.75 108 VAL A C 1
ATOM 824 O O . VAL A 1 108 ? -6.617 2.434 20.505 1.00 69.75 108 VAL A O 1
ATOM 827 N N . GLY A 1 109 ? -5.912 1.293 22.324 1.00 62.47 109 GLY A N 1
ATOM 828 C CA . GLY A 1 109 ? -6.435 2.225 23.323 1.00 62.47 109 GLY A CA 1
ATOM 829 C C . GLY A 1 109 ? -5.805 3.617 23.242 1.00 62.47 109 GLY A C 1
ATOM 830 O O . GLY A 1 109 ? -6.520 4.607 23.343 1.00 62.47 109 GLY A O 1
ATOM 831 N N . HIS A 1 110 ? -4.496 3.711 22.985 1.00 66.12 110 HIS A N 1
ATOM 832 C CA . HIS A 1 110 ? -3.826 4.995 22.741 1.00 66.12 110 HIS A CA 1
ATOM 833 C C . HIS A 1 110 ? -4.255 5.645 21.422 1.00 66.12 110 HIS A C 1
ATOM 835 O O . HIS A 1 110 ? -4.389 6.862 21.348 1.00 66.12 110 HIS A O 1
ATOM 841 N N . GLY A 1 111 ? -4.460 4.846 20.374 1.00 56.97 111 GLY A N 1
ATOM 842 C CA . GLY A 1 111 ? -4.779 5.343 19.037 1.00 56.97 111 GLY A CA 1
ATOM 843 C C . GLY A 1 111 ? -6.219 5.807 18.836 1.00 56.97 111 GLY A C 1
ATOM 844 O O . GLY A 1 111 ? -6.534 6.298 17.753 1.00 56.97 111 GLY A O 1
ATOM 845 N N . SER A 1 112 ? -7.103 5.606 19.825 1.00 59.16 112 SER A N 1
ATOM 846 C CA . SER A 1 112 ? -8.561 5.723 19.650 1.00 59.16 112 SER A CA 1
ATOM 847 C C . SER A 1 112 ? -9.034 4.999 18.380 1.00 59.16 112 SER A C 1
ATOM 849 O O . SER A 1 112 ? -9.860 5.508 17.627 1.00 59.16 112 SER A O 1
ATOM 851 N N . ALA A 1 113 ? -8.434 3.838 18.083 1.00 54.06 113 ALA A N 1
ATOM 852 C CA . ALA A 1 113 ? -8.661 3.156 16.817 1.00 54.06 113 ALA A CA 1
ATOM 853 C C . ALA A 1 113 ? -10.051 2.525 16.776 1.00 54.06 113 ALA A C 1
ATOM 855 O O . ALA A 1 113 ? -10.368 1.632 17.566 1.00 54.06 113 ALA A O 1
ATOM 856 N N . THR A 1 114 ? -10.864 2.964 15.819 1.00 51.09 114 THR A N 1
ATOM 857 C CA . THR A 1 114 ? -12.170 2.372 15.553 1.00 51.09 114 THR A CA 1
ATOM 858 C C . THR A 1 114 ? -11.940 1.048 14.837 1.00 51.09 114 THR A C 1
ATOM 860 O O . THR A 1 114 ? -11.527 1.003 13.678 1.00 51.09 114 THR A O 1
ATOM 863 N N . ALA A 1 115 ? -12.177 -0.064 15.531 1.00 44.50 115 ALA A N 1
ATOM 864 C CA . ALA A 1 115 ? -12.156 -1.371 14.894 1.00 44.50 115 ALA A CA 1
ATOM 865 C C . ALA A 1 115 ? -13.270 -1.428 13.827 1.00 44.50 115 ALA A C 1
ATOM 867 O O . ALA A 1 115 ? -14.431 -1.168 14.161 1.00 44.50 115 ALA A O 1
ATOM 868 N N . PRO A 1 116 ? -12.981 -1.785 12.560 1.00 38.41 116 PRO A N 1
ATOM 869 C CA . PRO A 1 116 ? -14.046 -2.050 11.602 1.00 38.41 116 PRO A CA 1
ATOM 870 C C . PRO A 1 116 ? -14.918 -3.195 12.134 1.00 38.41 116 PRO A C 1
ATOM 872 O O . PRO A 1 116 ? -14.403 -4.224 12.574 1.00 38.41 116 PRO A O 1
ATOM 875 N N . ARG A 1 117 ? -16.247 -3.019 12.097 1.00 34.06 117 ARG A N 1
ATOM 876 C CA . ARG A 1 117 ? -17.271 -3.898 12.710 1.00 34.06 117 ARG A CA 1
ATOM 877 C C . ARG A 1 117 ? -17.386 -5.302 12.085 1.00 34.06 117 ARG A C 1
ATOM 879 O O . ARG A 1 117 ? -18.447 -5.915 12.141 1.00 34.06 117 ARG A O 1
ATOM 886 N N . THR A 1 118 ? -16.331 -5.835 11.475 1.00 37.34 118 THR A N 1
ATOM 887 C CA . THR A 1 118 ? -16.330 -7.151 10.830 1.00 37.34 118 THR A CA 1
ATOM 888 C C . THR A 1 118 ? -14.949 -7.803 10.891 1.00 37.34 118 THR A C 1
ATOM 890 O O . THR A 1 118 ? -14.131 -7.640 9.988 1.00 37.34 118 THR A O 1
ATOM 893 N N . ALA A 1 119 ? -14.728 -8.607 11.925 1.00 32.41 119 ALA A N 1
ATOM 894 C CA . ALA A 1 119 ? -13.947 -9.834 11.829 1.00 32.41 119 ALA A CA 1
ATOM 895 C C . ALA A 1 119 ? -14.611 -10.859 12.766 1.00 32.41 119 ALA A C 1
ATOM 897 O O . ALA A 1 119 ? -14.888 -10.511 13.919 1.00 32.41 119 ALA A O 1
ATOM 898 N N . PRO A 1 120 ? -14.930 -12.087 12.312 1.00 30.19 120 PRO A N 1
ATOM 899 C CA . PRO A 1 120 ? -15.378 -13.125 13.225 1.00 30.19 120 PRO A CA 1
ATOM 900 C C . PRO A 1 120 ? -14.287 -13.337 14.277 1.00 30.19 120 PRO A C 1
ATOM 902 O O . PRO A 1 120 ? -13.111 -13.510 13.957 1.00 30.19 120 PRO A O 1
ATOM 905 N N . ARG A 1 121 ? -14.693 -13.256 15.545 1.00 28.38 121 ARG A N 1
ATOM 906 C CA . ARG A 1 121 ? -13.846 -13.508 16.710 1.00 28.38 121 ARG A CA 1
ATOM 907 C C . ARG A 1 121 ? -13.120 -14.845 16.496 1.00 28.38 121 ARG A C 1
ATOM 909 O O . ARG A 1 121 ? -13.814 -15.851 16.356 1.00 28.38 121 ARG A O 1
ATOM 916 N N . PRO A 1 122 ? -11.775 -14.896 16.476 1.00 37.34 122 PRO A N 1
ATOM 917 C CA . PRO A 1 122 ? -11.085 -16.175 16.408 1.00 37.34 122 PRO A CA 1
ATOM 918 C C . PRO A 1 122 ? -11.497 -17.007 17.626 1.00 37.34 122 PRO A C 1
ATOM 920 O O . PRO A 1 122 ? -11.442 -16.537 18.770 1.00 37.34 122 PRO A O 1
ATOM 923 N N . SER A 1 123 ? -11.990 -18.219 17.372 1.00 41.94 123 SER A N 1
ATOM 924 C CA . SER A 1 123 ? -12.322 -19.194 18.407 1.00 41.94 123 SER A CA 1
ATOM 925 C C . SER A 1 123 ? -11.085 -19.438 19.271 1.00 41.94 123 SER A C 1
ATOM 927 O O . SER A 1 123 ? -9.993 -19.664 18.749 1.00 41.94 123 SER A O 1
ATOM 929 N N . ARG A 1 124 ? -11.246 -19.352 20.598 1.00 31.58 124 ARG A N 1
ATOM 930 C CA . ARG A 1 124 ? -10.168 -19.626 21.560 1.00 31.58 124 ARG A CA 1
ATOM 931 C C . ARG A 1 124 ? -9.572 -21.015 21.283 1.00 31.58 124 ARG A C 1
ATOM 933 O O . ARG A 1 124 ? -10.353 -21.961 21.204 1.00 31.58 124 ARG A O 1
ATOM 940 N N . PRO A 1 125 ? -8.239 -21.175 21.211 1.00 36.97 125 PRO A N 1
ATOM 941 C CA . PRO A 1 125 ? -7.641 -22.499 21.276 1.00 36.97 125 PRO A CA 1
ATOM 942 C C . PRO A 1 125 ? -7.868 -23.068 22.682 1.00 36.97 125 PRO A C 1
ATOM 944 O O . PRO A 1 125 ? -7.469 -22.471 23.686 1.00 36.97 125 PRO A O 1
ATOM 947 N N . THR A 1 126 ? -8.570 -24.194 22.750 1.00 31.83 126 THR A N 1
ATOM 948 C CA . THR A 1 126 ? -8.681 -25.029 23.946 1.00 31.83 126 THR A CA 1
ATOM 949 C C . THR A 1 126 ? -7.368 -25.782 24.106 1.00 31.83 126 THR A C 1
ATOM 951 O O . THR A 1 126 ? -7.101 -26.721 23.363 1.00 31.83 126 THR A O 1
ATOM 954 N N . TRP A 1 127 ? -6.532 -25.358 25.049 1.00 33.59 127 TRP A N 1
ATOM 955 C CA . TRP A 1 127 ? -5.442 -26.199 25.528 1.00 33.59 127 TRP A CA 1
ATOM 956 C C . TRP A 1 127 ? -6.021 -27.094 26.620 1.00 33.59 127 TRP A C 1
ATOM 958 O O . TRP A 1 127 ? -6.405 -26.605 27.683 1.00 33.59 127 TRP A O 1
ATOM 968 N N . SER A 1 128 ? -6.173 -28.377 26.304 1.00 32.72 128 SER A N 1
ATOM 969 C CA . SER A 1 128 ? -6.387 -29.430 27.293 1.00 32.72 128 SER A CA 1
ATOM 970 C C . SER A 1 128 ? -5.047 -29.744 27.956 1.00 32.72 128 SER A C 1
ATOM 972 O O . SER A 1 128 ? -4.016 -29.740 27.284 1.00 32.72 128 SER A O 1
ATOM 974 N N . THR A 1 129 ? -5.119 -29.920 29.271 1.00 53.81 129 THR A N 1
ATOM 975 C CA . THR A 1 129 ? -4.054 -30.137 30.256 1.00 53.81 129 THR A CA 1
ATOM 976 C C . THR A 1 129 ? -3.053 -31.224 29.889 1.00 53.81 129 THR A C 1
ATOM 978 O O . THR A 1 129 ? -3.482 -32.234 29.287 1.00 53.81 129 THR A O 1
#

pLDDT: mean 75.14, std 17.81, range [28.38, 97.56]

Secondary structure (DSSP, 8-state):
-PPPPPP-TTT-----HHHHHHHHHHHSTTSEEEEETTEEEEHHHHHHHHHHHHHHHHHTT--TTPBEEEEE-SSHHHHHHHHHTGGGT--EEEEETTS-HHHHHHHHHHHTB---S--PPPPPP----

Foldseek 3Di:
DDDDDDDDPVRDDPDDPQVVLVVQCVPFVQCWDDDDPPDTDGSVRLNVLLCVLLVVVVVLPDDAPAAAEDEEAPDSVVVSCVRSQCVRVHHYHYHYNPDDVVVVVVSCVVRVHDYRPDDPDPDDDDDDD

Radius of gyration: 18.74 Å; chains: 1; bounding box: 46×60×45 Å